Protein AF-A0A5K0WZD1-F1 (afdb_monomer)

Solvent-accessible surface area (backbone atoms only — not comparable to full-atom values): 6343 Å² total; per-residue (Å²): 120,68,67,63,56,53,50,52,54,52,53,52,52,52,54,51,50,53,53,51,44,55,53,39,52,54,49,32,72,76,39,74,85,41,61,68,53,52,51,55,40,52,54,51,44,58,76,75,46,56,71,69,62,42,50,58,52,49,50,56,50,41,71,78,44,45,61,40,67,65,61,51,50,54,52,55,53,56,54,63,69,40,66,94,74,59,43,74,71,57,52,53,50,52,52,55,50,48,53,49,38,33,51,56,43,52,57,51,62,78,73,109

Structure (mmCIF, N/CA/C/O backbone):
data_AF-A0A5K0WZD1-F1
#
_entry.id   AF-A0A5K0WZD1-F1
#
loop_
_atom_site.group_PDB
_atom_site.id
_atom_site.type_symbol
_atom_site.label_atom_id
_atom_site.label_alt_id
_atom_site.label_comp_id
_atom_site.label_asym_id
_atom_site.label_entity_id
_atom_site.label_seq_id
_atom_site.pdbx_PDB_ins_code
_atom_site.Cartn_x
_atom_site.Cartn_y
_atom_site.Cartn_z
_atom_site.occupancy
_atom_site.B_iso_or_equiv
_atom_site.auth_seq_id
_atom_site.auth_comp_id
_atom_site.auth_asym_id
_atom_site.auth_atom_id
_atom_site.pdbx_PDB_model_num
ATOM 1 N N . ASP A 1 1 ? -24.521 14.401 30.492 1.00 59.44 1 ASP A N 1
ATOM 2 C CA . ASP A 1 1 ? -24.260 13.161 29.724 1.00 59.44 1 ASP A CA 1
ATOM 3 C C . ASP A 1 1 ? -23.987 13.265 28.214 1.00 59.44 1 ASP A C 1
ATOM 5 O O . ASP A 1 1 ? -24.103 12.271 27.507 1.00 59.44 1 ASP A O 1
ATOM 9 N N . LYS A 1 2 ? -23.490 14.388 27.666 1.00 62.31 2 LYS A N 1
ATOM 10 C CA . LYS A 1 2 ? -23.066 14.433 26.242 1.00 62.31 2 LYS A CA 1
ATOM 11 C C . LYS A 1 2 ? -21.723 13.733 25.967 1.00 62.31 2 LYS A C 1
ATOM 13 O O . LYS A 1 2 ? -21.554 13.117 24.920 1.00 62.31 2 LYS A O 1
ATOM 18 N N . ILE A 1 3 ? -20.784 13.805 26.912 1.00 62.94 3 ILE A N 1
ATOM 19 C CA . ILE A 1 3 ? -19.412 13.293 26.752 1.00 62.94 3 ILE A CA 1
ATOM 20 C C . ILE A 1 3 ? -19.392 11.754 26.703 1.00 62.94 3 ILE A C 1
ATOM 22 O O . ILE A 1 3 ? -18.748 11.183 25.825 1.00 62.94 3 ILE A O 1
ATOM 26 N N . ALA A 1 4 ? -20.167 11.085 27.563 1.00 61.03 4 ALA A N 1
ATOM 27 C CA . ALA A 1 4 ? -20.284 9.624 27.582 1.00 61.03 4 ALA A CA 1
ATOM 28 C C . ALA A 1 4 ? -20.862 9.056 26.267 1.00 61.03 4 ALA A C 1
ATOM 30 O O . ALA A 1 4 ? -20.348 8.074 25.730 1.00 61.03 4 ALA A O 1
ATOM 31 N N . ASN A 1 5 ? -21.868 9.719 25.684 1.00 63.31 5 ASN A N 1
ATOM 32 C CA . ASN A 1 5 ? -22.474 9.289 24.418 1.00 63.31 5 ASN A CA 1
ATOM 33 C C . ASN A 1 5 ? -21.513 9.446 23.214 1.00 63.31 5 ASN A C 1
ATOM 35 O O . ASN A 1 5 ? -21.424 8.578 22.340 1.00 63.31 5 ASN A O 1
ATOM 39 N N . MET A 1 6 ? -20.714 10.521 23.189 1.00 62.38 6 MET A N 1
ATOM 40 C CA . MET A 1 6 ? -19.671 10.717 22.170 1.00 62.38 6 MET A CA 1
ATOM 41 C C . MET A 1 6 ? -18.538 9.686 22.287 1.00 62.38 6 MET A C 1
ATOM 43 O O . MET A 1 6 ? -18.037 9.210 21.266 1.00 62.38 6 MET A O 1
ATOM 47 N N . GLN A 1 7 ? -18.157 9.299 23.509 1.00 63.12 7 GLN A N 1
ATOM 48 C CA . GLN A 1 7 ? -17.150 8.258 23.736 1.00 63.12 7 GLN A CA 1
ATOM 49 C C . GLN A 1 7 ? -17.636 6.864 23.312 1.00 63.12 7 GLN A C 1
ATOM 51 O O . GLN A 1 7 ? -16.883 6.150 22.647 1.00 63.12 7 GLN A O 1
ATOM 56 N N . SER A 1 8 ? -18.903 6.520 23.580 1.00 70.31 8 SER A N 1
ATOM 57 C CA . SER A 1 8 ? -19.541 5.288 23.081 1.00 70.31 8 SER A CA 1
ATOM 58 C C . SER A 1 8 ? -19.515 5.210 21.546 1.00 70.31 8 SER A C 1
ATOM 60 O O . SER A 1 8 ? -19.082 4.216 20.958 1.00 70.31 8 SER A O 1
ATOM 62 N N . THR A 1 9 ? -19.849 6.318 20.877 1.00 77.94 9 THR A N 1
ATOM 63 C CA . THR A 1 9 ? -19.848 6.397 19.406 1.00 77.94 9 THR A CA 1
ATOM 64 C C . THR A 1 9 ? -18.435 6.274 18.822 1.00 77.94 9 THR A C 1
ATOM 66 O O . THR A 1 9 ? -18.233 5.638 17.787 1.00 77.94 9 THR A O 1
ATOM 69 N N . LYS A 1 10 ? -17.430 6.859 19.487 1.00 79.81 10 LYS A N 1
ATOM 70 C CA . LYS A 1 10 ? -16.023 6.753 19.079 1.00 79.81 10 LYS A CA 1
ATOM 71 C C . LYS A 1 10 ? -15.507 5.317 19.209 1.00 79.81 10 LYS A C 1
ATOM 73 O O . LYS A 1 10 ? -14.872 4.826 18.278 1.00 79.81 10 LYS A O 1
ATOM 78 N N . GLY A 1 11 ? -15.819 4.637 20.314 1.00 83.75 11 GLY A N 1
ATOM 79 C CA . GLY A 1 11 ? -15.465 3.230 20.521 1.00 83.75 11 GLY A CA 1
ATOM 80 C C . GLY A 1 11 ? -16.081 2.312 19.463 1.00 83.75 11 GLY A C 1
ATOM 81 O O . GLY A 1 11 ? -15.375 1.503 18.863 1.00 83.75 11 GLY A O 1
ATOM 82 N N . ALA A 1 12 ? -17.365 2.507 19.149 1.00 88.94 12 ALA A N 1
ATOM 83 C CA . ALA A 1 12 ? -18.051 1.754 18.100 1.00 88.94 12 ALA A CA 1
ATOM 84 C C . ALA A 1 12 ? -17.413 1.952 16.712 1.00 88.94 12 ALA A C 1
ATOM 86 O O . ALA A 1 12 ? -17.246 0.990 15.963 1.00 88.94 12 ALA A O 1
ATOM 87 N N . ARG A 1 13 ? -16.997 3.183 16.373 1.00 89.56 13 ARG A N 1
ATOM 88 C CA . ARG A 1 13 ? -16.302 3.471 15.104 1.00 89.56 13 ARG A CA 1
ATOM 89 C C . ARG A 1 13 ? -14.948 2.771 15.003 1.00 89.56 13 ARG A C 1
ATOM 91 O O . ARG A 1 13 ? -14.635 2.241 13.942 1.00 89.56 13 ARG A O 1
ATOM 98 N N . ILE A 1 14 ? -14.172 2.745 16.088 1.00 90.88 14 ILE A N 1
ATOM 99 C CA . ILE A 1 14 ? -12.880 2.041 16.129 1.00 90.88 14 ILE A CA 1
ATOM 100 C C . ILE A 1 14 ? -13.099 0.538 15.920 1.00 90.88 14 ILE A C 1
ATOM 102 O O . ILE A 1 14 ? -12.475 -0.054 15.047 1.00 90.88 14 ILE A O 1
ATOM 106 N N . GLN A 1 15 ? -14.050 -0.069 16.636 1.00 94.12 15 GLN A N 1
ATOM 107 C CA . GLN A 1 15 ? -14.365 -1.493 16.465 1.00 94.12 15 GLN A CA 1
ATOM 108 C C . GLN A 1 15 ? -14.850 -1.825 15.047 1.00 94.12 15 GLN A C 1
ATOM 110 O O . GLN A 1 15 ? -14.482 -2.860 14.491 1.00 94.12 15 GLN A O 1
ATOM 115 N N . ALA A 1 16 ? -15.665 -0.954 14.446 1.00 95.56 16 ALA A N 1
ATOM 116 C CA . ALA A 1 16 ? -16.114 -1.121 13.068 1.00 95.56 16 ALA A CA 1
ATOM 117 C C . ALA A 1 16 ? -14.945 -1.054 12.072 1.00 95.56 16 ALA A C 1
ATOM 119 O O . ALA A 1 16 ? -14.911 -1.838 11.122 1.00 95.56 16 ALA A O 1
ATOM 120 N N . LEU A 1 17 ? -13.974 -0.162 12.301 1.00 96.19 17 LEU A N 1
ATOM 121 C CA . LEU A 1 17 ? -12.769 -0.068 11.480 1.00 96.19 17 LEU A CA 1
ATOM 122 C C . LEU A 1 17 ? -11.911 -1.335 11.587 1.00 96.19 17 LEU A C 1
ATOM 124 O O . LEU A 1 17 ? -11.524 -1.872 10.552 1.00 96.19 17 LEU A O 1
ATOM 128 N N . GLU A 1 18 ? -11.684 -1.862 12.793 1.00 97.19 18 GLU A N 1
ATOM 129 C CA . GLU A 1 18 ? -10.920 -3.108 12.974 1.00 97.19 18 GLU A CA 1
ATOM 130 C C . GLU A 1 18 ? -11.595 -4.300 12.287 1.00 97.19 18 GLU A C 1
ATOM 132 O O . GLU A 1 18 ? -10.947 -5.063 11.571 1.00 97.19 18 GLU A O 1
ATOM 137 N N . LYS A 1 19 ? -12.923 -4.433 12.422 1.00 98.06 19 LYS A N 1
ATOM 138 C CA . LYS A 1 19 ? -13.672 -5.481 11.711 1.00 98.06 19 LYS A CA 1
ATOM 139 C C . LYS A 1 19 ? -13.560 -5.328 10.195 1.00 98.06 19 LYS A C 1
ATOM 141 O O . LYS A 1 19 ? -13.351 -6.320 9.502 1.00 98.06 19 LYS A O 1
ATOM 146 N N . LYS A 1 20 ? -13.663 -4.099 9.676 1.00 98.00 20 LYS A N 1
ATOM 147 C CA . LYS A 1 20 ? -13.481 -3.816 8.245 1.00 98.00 20 LYS A CA 1
ATOM 148 C C . LYS A 1 20 ? -12.088 -4.233 7.770 1.00 98.00 20 LYS A C 1
ATOM 150 O O . LYS A 1 20 ? -11.984 -4.857 6.719 1.00 98.00 20 LYS A O 1
ATOM 155 N N . ILE A 1 21 ? -11.043 -3.905 8.531 1.00 98.31 21 ILE A N 1
ATOM 156 C CA . ILE A 1 21 ? -9.665 -4.290 8.207 1.00 98.31 21 ILE A CA 1
ATOM 157 C C . ILE A 1 21 ? -9.532 -5.813 8.185 1.00 98.31 21 ILE A C 1
ATOM 159 O O . ILE A 1 21 ? -9.067 -6.342 7.186 1.00 98.31 21 ILE A O 1
ATOM 163 N N . SER A 1 22 ? -10.021 -6.520 9.206 1.00 98.38 22 SER A N 1
ATOM 164 C CA . SER A 1 22 ? -9.941 -7.987 9.265 1.00 98.38 22 SER A CA 1
ATOM 165 C C . SER A 1 22 ? -10.637 -8.671 8.077 1.00 98.38 22 SER A C 1
ATOM 167 O O . SER A 1 22 ? -10.100 -9.615 7.494 1.00 98.38 22 SER A O 1
ATOM 169 N N . ILE A 1 23 ? -11.802 -8.163 7.659 1.00 98.62 23 ILE A N 1
ATOM 170 C CA . ILE A 1 23 ? -12.512 -8.664 6.472 1.00 98.62 23 ILE A CA 1
ATOM 171 C C . ILE A 1 23 ? -11.687 -8.419 5.201 1.00 98.62 23 ILE A C 1
ATOM 173 O O . ILE A 1 23 ? -11.546 -9.325 4.380 1.00 98.62 23 ILE A O 1
ATOM 177 N N . LEU A 1 24 ? -11.128 -7.216 5.041 1.00 98.44 24 LEU A N 1
ATOM 178 C CA . LEU A 1 24 ? -10.299 -6.870 3.884 1.00 98.44 24 LEU A CA 1
ATOM 179 C C . LEU A 1 24 ? -8.998 -7.682 3.848 1.00 98.44 24 LEU A C 1
ATOM 181 O O . LEU A 1 24 ? -8.632 -8.171 2.787 1.00 98.44 24 LEU A O 1
ATOM 185 N N . GLU A 1 25 ? -8.334 -7.895 4.984 1.00 98.19 25 GLU A N 1
ATOM 186 C CA . GLU A 1 25 ? -7.156 -8.765 5.093 1.00 98.19 25 GLU A CA 1
ATOM 187 C C . GLU A 1 25 ? -7.489 -10.189 4.651 1.00 98.19 25 GLU A C 1
ATOM 189 O O . GLU A 1 25 ? -6.766 -10.778 3.845 1.00 98.19 25 GLU A O 1
ATOM 194 N N . LYS A 1 26 ? -8.618 -10.735 5.122 1.00 98.62 26 LYS A N 1
ATOM 195 C CA . LYS A 1 26 ? -9.034 -12.080 4.729 1.00 98.62 26 LYS A CA 1
ATOM 196 C C . LYS A 1 26 ? -9.349 -12.163 3.239 1.00 98.62 26 LYS A C 1
ATOM 198 O O . LYS A 1 26 ? -8.969 -13.130 2.583 1.00 98.62 26 LYS A O 1
ATOM 203 N N . ALA A 1 27 ? -10.029 -11.160 2.699 1.00 98.38 27 ALA A N 1
ATOM 204 C CA . ALA A 1 27 ? -10.377 -11.129 1.290 1.00 98.38 27 ALA A CA 1
ATOM 205 C C . ALA A 1 27 ? -9.141 -10.931 0.388 1.00 98.38 27 ALA A C 1
ATOM 207 O O . ALA A 1 27 ? -9.091 -11.540 -0.678 1.00 98.38 27 ALA A O 1
ATOM 208 N N . ALA A 1 28 ? -8.126 -10.183 0.842 1.00 97.62 28 ALA A N 1
ATOM 209 C CA . ALA A 1 28 ? -6.832 -10.030 0.166 1.00 97.62 28 ALA A CA 1
ATOM 210 C C . ALA A 1 28 ? -6.032 -11.326 0.190 1.00 97.62 28 ALA A C 1
ATOM 212 O O . ALA A 1 28 ? -5.456 -11.710 -0.817 1.00 97.62 28 ALA A O 1
ATOM 213 N N . GLN A 1 29 ? -6.055 -12.047 1.313 1.00 97.12 29 GLN A N 1
ATOM 214 C CA . GLN A 1 29 ? -5.433 -13.365 1.402 1.00 97.12 29 GLN A CA 1
ATOM 215 C C . GLN A 1 29 ? -6.036 -14.351 0.389 1.00 97.12 29 GLN A C 1
ATOM 217 O O . GLN A 1 29 ? -5.316 -15.173 -0.169 1.00 97.12 29 GLN A O 1
ATOM 222 N N . LEU A 1 30 ? -7.352 -14.287 0.170 1.00 98.06 30 LEU A N 1
ATOM 223 C CA . LEU A 1 30 ? -8.052 -15.147 -0.789 1.00 98.06 30 LEU A CA 1
ATOM 224 C C . LEU A 1 30 ? -7.906 -14.672 -2.244 1.00 98.06 30 LEU A C 1
ATOM 226 O O . LEU A 1 30 ? -8.041 -15.483 -3.153 1.00 98.06 30 LEU A O 1
ATOM 230 N N . ASN A 1 31 ? -7.652 -13.380 -2.465 1.00 97.31 31 ASN A N 1
ATOM 231 C CA . ASN A 1 31 ? -7.585 -12.756 -3.788 1.00 97.31 31 ASN A CA 1
ATOM 232 C C . ASN A 1 31 ? -6.371 -11.811 -3.866 1.00 97.31 31 ASN A C 1
ATOM 234 O O . ASN A 1 31 ? -6.559 -10.592 -3.943 1.00 97.31 31 ASN A O 1
ATOM 238 N N . PRO A 1 32 ? -5.137 -12.345 -3.817 1.00 95.94 32 PRO A N 1
ATOM 239 C CA . PRO A 1 32 ? -3.932 -11.528 -3.665 1.00 95.94 32 PRO A CA 1
ATOM 240 C C . PRO A 1 32 ? -3.718 -10.560 -4.831 1.00 95.94 32 PRO A C 1
ATOM 242 O O . PRO A 1 32 ? -3.261 -9.449 -4.614 1.00 95.94 32 PRO A O 1
ATOM 245 N N . ASP A 1 33 ? -4.129 -10.922 -6.047 1.00 95.94 33 ASP A N 1
ATOM 246 C CA . ASP A 1 33 ? -3.930 -10.092 -7.243 1.00 95.94 33 ASP A CA 1
ATOM 247 C C . ASP A 1 33 ? -5.033 -9.043 -7.470 1.00 95.94 33 ASP A C 1
ATOM 249 O O . ASP A 1 33 ? -4.987 -8.279 -8.437 1.00 95.94 33 ASP A O 1
ATOM 253 N N . ASN A 1 34 ? -6.048 -8.976 -6.599 1.00 97.62 34 ASN A N 1
ATOM 254 C CA . ASN A 1 34 ? -7.126 -8.002 -6.740 1.00 97.62 34 ASN A CA 1
ATOM 255 C C . ASN A 1 34 ? -6.680 -6.618 -6.241 1.00 97.62 34 ASN A C 1
ATOM 257 O O . ASN A 1 34 ? -6.812 -6.280 -5.062 1.00 97.62 34 ASN A O 1
ATOM 261 N N . GLU A 1 35 ? -6.196 -5.793 -7.170 1.00 97.06 35 GLU A N 1
ATOM 262 C CA . GLU A 1 35 ? -5.687 -4.451 -6.877 1.00 97.06 35 GLU A CA 1
ATOM 263 C C . GLU A 1 35 ? -6.698 -3.556 -6.148 1.00 97.06 35 GLU A C 1
ATOM 265 O O . GLU A 1 35 ? -6.313 -2.824 -5.242 1.00 97.06 35 GLU A O 1
ATOM 270 N N . GLU A 1 36 ? -7.988 -3.602 -6.500 1.00 97.75 36 GLU A N 1
ATOM 271 C CA . GLU A 1 36 ? -9.007 -2.780 -5.826 1.00 97.75 36 GLU A CA 1
ATOM 272 C C . GLU A 1 36 ? -9.111 -3.130 -4.348 1.00 97.75 36 GLU A C 1
ATOM 274 O O . GLU A 1 36 ? -9.178 -2.257 -3.481 1.00 97.75 36 GLU A O 1
ATOM 279 N N . LEU A 1 37 ? -9.079 -4.424 -4.047 1.00 98.19 37 LEU A N 1
ATOM 280 C CA . LEU A 1 37 ? -9.174 -4.903 -2.684 1.00 98.19 37 LEU A CA 1
ATOM 281 C C . LEU A 1 37 ? -7.952 -4.490 -1.859 1.00 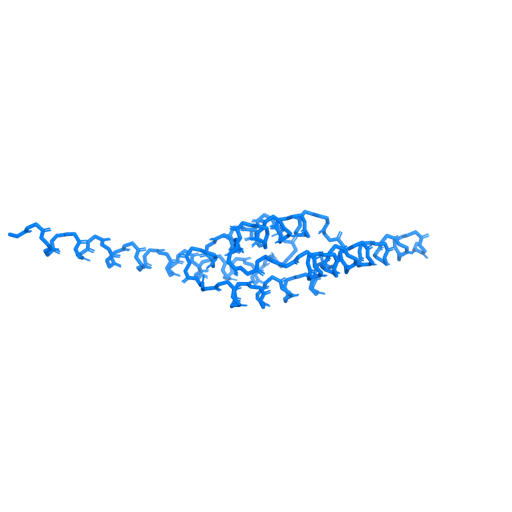98.19 37 LEU A C 1
ATOM 283 O O . LEU A 1 37 ? -8.106 -3.994 -0.739 1.00 98.19 37 LEU A O 1
ATOM 287 N N . LEU A 1 38 ? -6.756 -4.607 -2.440 1.00 98.31 38 LEU A N 1
ATOM 288 C CA . LEU A 1 38 ? -5.520 -4.110 -1.837 1.00 98.31 38 LEU A CA 1
ATOM 289 C C . LEU A 1 38 ? -5.591 -2.598 -1.576 1.00 98.31 38 LEU A C 1
ATOM 291 O O . LEU A 1 38 ? -5.225 -2.142 -0.494 1.00 98.31 38 LEU A O 1
ATOM 295 N N . LEU A 1 39 ? -6.129 -1.812 -2.512 1.00 98.25 39 LEU A N 1
ATOM 296 C CA . LEU A 1 39 ? -6.308 -0.369 -2.333 1.00 98.25 39 LEU A CA 1
ATOM 297 C C . LEU A 1 39 ? -7.294 -0.035 -1.209 1.00 98.25 39 LEU A C 1
ATOM 299 O O . LEU A 1 39 ? -7.032 0.865 -0.405 1.00 98.25 39 LEU A O 1
ATOM 303 N N . TYR A 1 40 ? -8.418 -0.748 -1.114 1.00 98.12 40 TYR A N 1
ATOM 304 C CA . TYR A 1 40 ? -9.357 -0.572 -0.005 1.00 98.12 40 TYR A CA 1
ATOM 305 C C . TYR A 1 40 ? -8.722 -0.916 1.342 1.00 98.12 40 TYR A C 1
ATOM 307 O O . TYR A 1 40 ? -8.952 -0.199 2.321 1.00 98.12 40 TYR A O 1
ATOM 315 N N . LEU A 1 41 ? -7.904 -1.969 1.385 1.00 98.25 41 LEU A N 1
ATOM 316 C CA . LEU A 1 41 ? -7.151 -2.353 2.572 1.00 98.25 41 LEU A CA 1
ATOM 317 C C . LEU A 1 41 ? -6.144 -1.264 2.968 1.00 98.25 41 LEU A C 1
ATOM 319 O O . LEU A 1 41 ? -6.136 -0.839 4.122 1.00 98.25 41 LEU A O 1
ATOM 323 N N . MET A 1 42 ? -5.379 -0.722 2.017 1.00 97.88 42 MET A N 1
ATOM 324 C CA . MET A 1 42 ? -4.420 0.356 2.288 1.00 97.88 42 MET A CA 1
ATOM 325 C C . MET A 1 42 ? -5.084 1.646 2.767 1.00 97.88 42 MET A C 1
ATOM 327 O O . MET A 1 42 ? -4.576 2.291 3.682 1.00 97.88 42 MET A O 1
ATOM 331 N N . LYS A 1 43 ? -6.260 1.998 2.236 1.00 95.81 43 LYS A N 1
ATOM 332 C CA . LYS A 1 43 ? -7.056 3.131 2.741 1.00 95.81 43 LYS A CA 1
ATOM 333 C C . LYS A 1 43 ? -7.552 2.897 4.170 1.00 95.81 43 LYS A C 1
ATOM 335 O O . LYS A 1 43 ? -7.558 3.822 4.983 1.00 95.81 43 LYS A O 1
ATOM 340 N N . ALA A 1 44 ? -7.969 1.669 4.486 1.00 97.00 44 ALA A N 1
ATOM 341 C CA . ALA A 1 44 ? -8.392 1.309 5.836 1.00 97.00 44 ALA A CA 1
ATOM 342 C C . ALA A 1 44 ? -7.216 1.371 6.823 1.00 97.00 44 ALA A C 1
ATOM 344 O O . ALA A 1 44 ? -7.359 1.978 7.884 1.00 97.00 44 ALA A O 1
ATOM 345 N N . TYR A 1 45 ? -6.041 0.855 6.443 1.00 96.94 45 TYR A N 1
ATOM 346 C CA . TYR A 1 45 ? -4.819 1.023 7.226 1.00 96.94 45 TYR A CA 1
ATOM 347 C C . TYR A 1 45 ? -4.435 2.488 7.384 1.00 96.94 45 TYR A C 1
ATOM 349 O O . TYR A 1 45 ? -4.164 2.894 8.500 1.00 96.94 45 TYR A O 1
ATOM 357 N N . GLY A 1 46 ? -4.493 3.316 6.339 1.00 93.81 46 GLY A N 1
ATOM 358 C CA . GLY A 1 46 ? -4.167 4.743 6.456 1.00 93.81 46 GLY A CA 1
ATOM 359 C C . GLY A 1 46 ? -5.110 5.532 7.371 1.00 93.81 46 GLY A C 1
ATOM 360 O O . GLY A 1 46 ? -4.747 6.593 7.863 1.00 93.81 46 GLY A O 1
ATOM 361 N N . SER A 1 47 ? -6.306 5.002 7.644 1.00 92.56 47 SER A N 1
ATOM 362 C CA . SER A 1 47 ? -7.239 5.585 8.617 1.00 92.56 47 SER A CA 1
ATOM 363 C C . SER A 1 47 ? -6.937 5.180 10.069 1.00 92.56 47 SER A C 1
ATOM 365 O O . SER A 1 47 ? -7.479 5.793 10.988 1.00 92.56 47 SER A O 1
ATOM 367 N N . ARG A 1 48 ? -6.122 4.136 10.282 1.00 92.44 48 ARG A N 1
ATOM 368 C CA . ARG A 1 48 ? -5.786 3.559 11.598 1.00 92.44 48 ARG A CA 1
ATOM 369 C C . ARG A 1 48 ? -4.321 3.787 11.985 1.00 92.44 48 ARG A C 1
ATOM 371 O O . ARG A 1 48 ? -4.030 4.132 13.125 1.00 92.44 48 ARG A O 1
ATOM 378 N N . ASP A 1 49 ? -3.418 3.543 11.045 1.00 91.50 49 ASP A N 1
ATOM 379 C CA . ASP A 1 49 ? -1.974 3.454 11.227 1.00 91.50 49 ASP A CA 1
ATOM 380 C C . ASP A 1 49 ? -1.298 4.813 10.998 1.00 91.50 49 ASP A C 1
ATOM 382 O O . ASP A 1 49 ? -1.735 5.625 10.185 1.00 91.50 49 ASP A O 1
ATOM 386 N N . GLY A 1 50 ? -0.179 5.044 11.689 1.00 88.00 50 GLY A N 1
ATOM 387 C CA . GLY A 1 50 ? 0.698 6.180 11.401 1.00 88.00 50 GLY A CA 1
ATOM 388 C C . GLY A 1 50 ? 1.506 5.979 10.112 1.00 88.00 50 GLY A C 1
ATOM 389 O O . GLY A 1 50 ? 1.744 4.847 9.686 1.00 88.00 50 GLY A O 1
ATOM 390 N N . GLY A 1 51 ? 2.003 7.076 9.528 1.00 88.19 51 GLY A N 1
ATOM 391 C CA . GLY A 1 51 ? 2.637 7.075 8.203 1.00 88.19 51 GLY A CA 1
ATOM 392 C C . GLY A 1 51 ? 3.771 6.063 7.994 1.00 88.19 51 GLY A C 1
ATOM 393 O O . GLY A 1 51 ? 3.828 5.433 6.946 1.00 88.19 51 GLY A O 1
ATOM 394 N N . SER A 1 52 ? 4.637 5.813 8.987 1.00 88.94 52 SER A N 1
ATOM 395 C CA . SER A 1 52 ? 5.725 4.823 8.845 1.00 88.94 52 SER A CA 1
ATOM 396 C C . SER A 1 52 ? 5.204 3.398 8.700 1.00 88.94 52 SER A C 1
ATOM 398 O O . SER A 1 52 ? 5.641 2.677 7.812 1.00 88.94 52 SER A O 1
ATOM 400 N N . VAL A 1 53 ? 4.231 3.015 9.529 1.00 93.69 53 VAL A N 1
ATOM 401 C CA . VAL A 1 53 ? 3.612 1.684 9.469 1.00 93.69 53 VAL A CA 1
ATOM 402 C C . VAL A 1 53 ? 2.869 1.513 8.144 1.00 93.69 53 VAL A C 1
ATOM 404 O O . VAL A 1 53 ? 2.926 0.451 7.526 1.00 93.69 53 VAL A O 1
ATOM 407 N N . LEU A 1 54 ? 2.203 2.570 7.670 1.00 94.00 54 LEU A N 1
ATOM 408 C CA . LEU A 1 54 ? 1.525 2.553 6.378 1.00 94.00 54 LEU A CA 1
ATOM 409 C C . LEU A 1 54 ? 2.510 2.370 5.211 1.00 94.00 54 LEU A C 1
ATOM 411 O O . LEU A 1 54 ? 2.220 1.600 4.295 1.00 94.00 54 LEU A O 1
ATOM 415 N N . VAL A 1 55 ? 3.669 3.035 5.247 1.00 92.69 55 VAL A N 1
ATOM 416 C CA . VAL A 1 55 ? 4.723 2.891 4.227 1.00 92.69 55 VAL A CA 1
ATOM 417 C C . VAL A 1 55 ? 5.259 1.460 4.185 1.00 92.69 55 VAL A C 1
ATOM 419 O O . VAL A 1 55 ? 5.294 0.872 3.109 1.00 92.69 55 VAL A O 1
ATOM 422 N N . GLU A 1 56 ? 5.576 0.852 5.330 1.00 94.62 56 GLU A N 1
ATOM 423 C CA . GLU A 1 56 ? 6.051 -0.543 5.378 1.00 94.62 56 GLU A CA 1
ATOM 424 C C . GLU A 1 56 ? 5.033 -1.528 4.775 1.00 94.62 56 GLU A C 1
ATOM 426 O O . GLU A 1 56 ? 5.391 -2.509 4.116 1.00 94.62 56 GLU A O 1
ATOM 431 N N . ARG A 1 57 ? 3.735 -1.277 4.981 1.00 96.50 57 ARG A N 1
ATOM 432 C CA . ARG A 1 57 ? 2.660 -2.079 4.381 1.00 96.50 57 ARG A CA 1
ATOM 433 C C . ARG A 1 57 ? 2.578 -1.882 2.866 1.00 96.50 57 ARG A C 1
ATOM 435 O O . ARG A 1 57 ? 2.439 -2.869 2.144 1.00 96.50 57 ARG A O 1
ATOM 442 N N . TRP A 1 58 ? 2.708 -0.642 2.387 1.00 96.81 58 TRP A N 1
ATOM 443 C CA . TRP A 1 58 ? 2.785 -0.348 0.952 1.00 96.81 58 TRP A CA 1
ATOM 444 C C . TRP A 1 58 ? 3.966 -1.056 0.295 1.00 96.81 58 TRP A C 1
ATOM 446 O O . TRP A 1 58 ? 3.788 -1.693 -0.739 1.00 96.81 58 TRP A O 1
ATOM 456 N N . GLU A 1 59 ? 5.148 -1.004 0.907 1.00 95.44 59 GLU A N 1
ATOM 457 C CA . GLU A 1 59 ? 6.350 -1.655 0.384 1.00 95.44 59 GLU A CA 1
ATOM 458 C C . GLU A 1 59 ? 6.158 -3.167 0.229 1.00 95.44 59 GLU A C 1
ATOM 460 O O . GLU A 1 59 ? 6.516 -3.724 -0.809 1.00 95.44 59 GLU A O 1
ATOM 465 N N . LYS A 1 60 ? 5.526 -3.836 1.204 1.00 96.44 60 LYS A N 1
ATOM 466 C CA . LYS A 1 60 ? 5.208 -5.274 1.108 1.00 96.44 60 LYS A CA 1
ATOM 467 C C . LYS A 1 60 ? 4.294 -5.596 -0.072 1.00 96.44 60 LYS A C 1
ATOM 469 O O . LYS A 1 60 ? 4.556 -6.560 -0.788 1.00 96.44 60 LYS A O 1
ATOM 474 N N . ILE A 1 61 ? 3.248 -4.797 -0.288 1.00 96.62 61 ILE A N 1
ATOM 475 C CA . ILE A 1 61 ? 2.331 -4.976 -1.423 1.00 96.62 61 ILE A CA 1
ATOM 476 C C . ILE A 1 61 ? 3.062 -4.720 -2.746 1.00 96.62 61 ILE A C 1
ATOM 478 O O . ILE A 1 61 ? 2.964 -5.518 -3.672 1.00 96.62 61 ILE A O 1
ATOM 482 N N . LEU A 1 62 ? 3.851 -3.651 -2.841 1.00 96.81 62 LEU A N 1
ATOM 483 C CA . LEU A 1 62 ? 4.576 -3.308 -4.068 1.00 96.81 62 LEU A CA 1
ATOM 484 C C . LEU A 1 62 ? 5.686 -4.311 -4.404 1.00 96.81 62 LEU A C 1
ATOM 486 O O . LEU A 1 62 ? 5.978 -4.517 -5.579 1.00 96.81 62 LEU A O 1
ATOM 490 N N . MET A 1 63 ? 6.276 -4.972 -3.404 1.00 95.00 63 MET A N 1
ATOM 491 C CA . MET A 1 63 ? 7.191 -6.095 -3.631 1.00 95.00 63 MET A CA 1
ATOM 492 C C . MET A 1 63 ? 6.493 -7.294 -4.286 1.00 95.00 63 MET A C 1
ATOM 494 O O . MET A 1 63 ? 7.110 -7.971 -5.105 1.00 95.00 63 MET A O 1
ATOM 498 N N . GLN A 1 64 ? 5.225 -7.547 -3.951 1.00 95.31 64 GLN A N 1
ATOM 499 C CA . GLN A 1 64 ? 4.428 -8.634 -4.537 1.00 95.31 64 GLN A CA 1
ATOM 500 C C . GLN A 1 64 ? 3.838 -8.250 -5.900 1.00 95.31 64 GLN A C 1
ATOM 502 O O . GLN A 1 64 ? 3.746 -9.091 -6.790 1.00 95.31 64 GLN A O 1
ATOM 507 N N . HIS A 1 65 ? 3.529 -6.967 -6.101 1.00 95.88 65 HIS A N 1
ATOM 508 C CA . HIS A 1 65 ? 2.911 -6.445 -7.323 1.00 95.88 65 HIS A CA 1
ATOM 509 C C . HIS A 1 65 ? 3.760 -5.338 -7.982 1.00 95.88 65 HIS A C 1
ATOM 511 O O . HIS A 1 65 ? 3.264 -4.232 -8.225 1.00 95.88 65 HIS A O 1
ATOM 517 N N . PRO A 1 66 ? 5.039 -5.600 -8.323 1.00 94.75 66 PRO A N 1
ATOM 518 C CA . PRO A 1 66 ? 5.965 -4.562 -8.786 1.00 94.75 66 PRO A CA 1
ATOM 519 C C . PRO A 1 66 ? 5.567 -3.944 -10.132 1.00 94.75 66 PRO A C 1
ATOM 521 O O . PRO A 1 66 ? 5.988 -2.827 -10.437 1.00 94.75 66 PRO A O 1
ATOM 524 N N . GLY A 1 67 ? 4.761 -4.655 -10.927 1.00 94.69 67 GLY A N 1
ATOM 525 C CA . 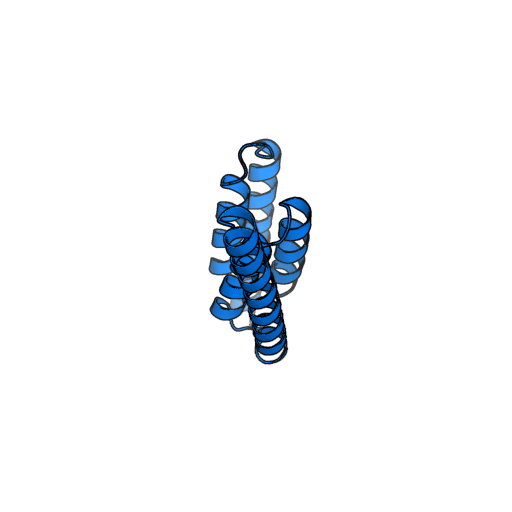GLY A 1 67 ? 4.251 -4.218 -12.228 1.00 94.69 67 GLY A CA 1
ATOM 526 C C . GLY A 1 67 ? 2.975 -3.374 -12.183 1.00 94.69 67 GLY A C 1
ATOM 527 O O . GLY A 1 67 ? 2.549 -2.883 -13.225 1.00 94.69 67 GLY A O 1
ATOM 528 N N . SER A 1 68 ? 2.350 -3.192 -11.016 1.00 96.44 68 SER A N 1
ATOM 529 C CA . SER A 1 68 ? 1.075 -2.478 -10.935 1.00 96.44 68 SER A CA 1
ATOM 530 C C . SER A 1 68 ? 1.271 -0.962 -10.923 1.00 96.44 68 SER A C 1
ATOM 532 O O . SER A 1 68 ? 1.539 -0.351 -9.886 1.00 96.44 68 SER A O 1
ATOM 534 N N . CYS A 1 69 ? 1.076 -0.317 -12.078 1.00 95.94 69 CYS A N 1
ATOM 535 C CA . CYS A 1 69 ? 1.073 1.148 -12.181 1.00 95.94 69 CYS A CA 1
ATOM 536 C C . CYS A 1 69 ? 0.064 1.795 -11.221 1.00 95.94 69 CYS A C 1
ATOM 538 O O . CYS A 1 69 ? 0.306 2.884 -10.697 1.00 95.94 69 CYS A O 1
ATOM 540 N N . LYS A 1 70 ? -1.069 1.126 -10.990 1.00 97.06 70 LYS A N 1
ATOM 541 C CA . LYS A 1 70 ? -2.148 1.620 -10.141 1.00 97.06 70 LYS A CA 1
ATOM 542 C C . LYS A 1 70 ? -1.735 1.666 -8.672 1.00 97.06 70 LYS A C 1
ATOM 544 O O . LYS A 1 70 ? -1.880 2.711 -8.042 1.00 97.06 70 LYS A O 1
ATOM 549 N N . LEU A 1 71 ? -1.166 0.576 -8.153 1.00 97.75 71 LEU A N 1
ATOM 550 C CA . LEU A 1 71 ? -0.679 0.5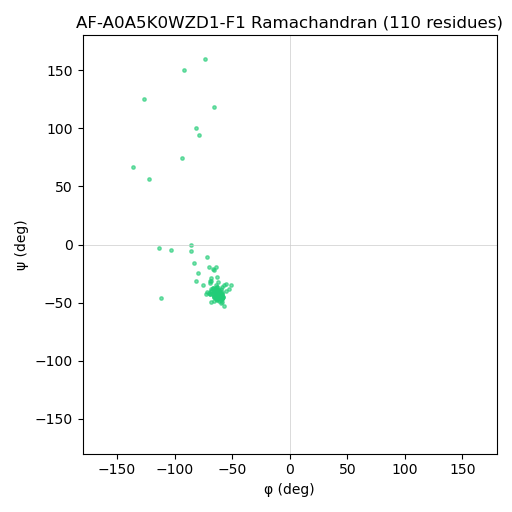19 -6.773 1.00 97.75 71 LEU A CA 1
ATOM 551 C C . LEU A 1 71 ? 0.463 1.519 -6.547 1.00 97.75 71 LEU A C 1
ATOM 553 O O . LEU A 1 71 ? 0.452 2.247 -5.555 1.00 97.75 71 LEU A O 1
ATOM 557 N N . TRP A 1 72 ? 1.399 1.631 -7.498 1.00 97.56 72 TRP A N 1
ATOM 558 C CA . TRP A 1 72 ? 2.470 2.631 -7.435 1.00 97.56 72 TRP A CA 1
ATOM 559 C C . TRP A 1 72 ? 1.935 4.063 -7.381 1.00 97.5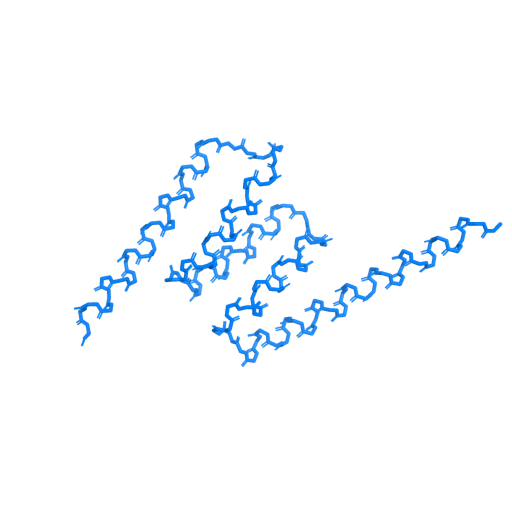6 72 TRP A C 1
ATOM 561 O O . TRP A 1 72 ? 2.406 4.863 -6.573 1.00 97.56 72 TRP A O 1
ATOM 571 N N . LYS A 1 73 ? 0.945 4.400 -8.215 1.00 96.31 73 LYS A N 1
ATOM 572 C CA . LYS A 1 73 ? 0.340 5.738 -8.234 1.00 96.31 73 LYS A CA 1
ATOM 573 C C . LYS A 1 73 ? -0.269 6.097 -6.878 1.00 96.31 73 LYS A C 1
ATOM 575 O O . LYS A 1 73 ? 0.027 7.165 -6.348 1.00 96.31 73 LYS A O 1
ATOM 580 N N . GLU A 1 74 ? -1.084 5.210 -6.315 1.00 97.00 74 GLU A N 1
ATOM 581 C CA . GLU A 1 74 ? -1.765 5.455 -5.038 1.00 97.00 74 GLU A CA 1
ATOM 582 C C . GLU A 1 74 ? -0.774 5.555 -3.868 1.00 97.00 74 GLU A C 1
ATOM 584 O O . GLU A 1 74 ? -0.913 6.444 -3.027 1.00 97.00 74 GLU A O 1
ATOM 589 N N . PHE A 1 75 ? 0.282 4.734 -3.852 1.00 95.38 75 PHE A N 1
ATOM 590 C CA . PHE A 1 75 ? 1.372 4.858 -2.880 1.00 95.38 75 PHE A CA 1
ATOM 591 C C . PHE A 1 75 ? 2.055 6.230 -2.943 1.00 95.38 75 PHE A C 1
ATOM 593 O O . PHE A 1 75 ? 2.200 6.908 -1.924 1.00 95.38 75 PHE A O 1
ATOM 600 N N . LEU A 1 76 ? 2.436 6.676 -4.143 1.00 93.94 76 LEU A N 1
ATOM 601 C CA . LEU A 1 76 ? 3.111 7.961 -4.333 1.00 93.94 76 LEU A CA 1
ATOM 602 C C . LEU A 1 76 ? 2.203 9.133 -3.925 1.00 93.94 76 LEU A C 1
ATOM 604 O O . LEU A 1 76 ? 2.676 10.067 -3.278 1.00 93.94 76 LEU A O 1
ATOM 608 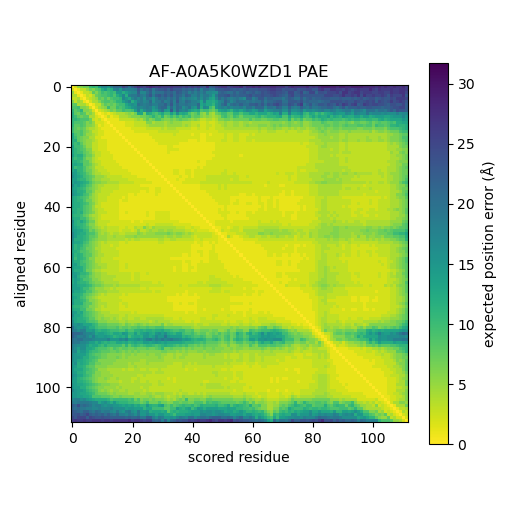N N . CYS A 1 77 ? 0.903 9.068 -4.235 1.00 92.31 77 CYS A N 1
ATOM 609 C CA . CYS A 1 77 ? -0.086 10.040 -3.759 1.00 92.31 77 CYS A CA 1
ATOM 610 C C . CYS A 1 77 ? -0.209 10.031 -2.226 1.00 92.31 77 CYS A C 1
ATOM 612 O O . CYS A 1 77 ? -0.231 11.097 -1.609 1.00 92.31 77 CYS A O 1
ATOM 614 N N . SER A 1 78 ? -0.225 8.847 -1.603 1.00 89.69 78 SER A N 1
ATOM 615 C CA . SER A 1 78 ? -0.260 8.707 -0.144 1.00 89.69 78 SER A CA 1
ATOM 616 C C . SER A 1 78 ? 0.943 9.393 0.507 1.00 89.69 78 SER A C 1
ATOM 618 O O . SER A 1 78 ? 0.771 10.169 1.445 1.00 89.69 78 SER A O 1
ATOM 620 N N . CYS A 1 79 ? 2.153 9.177 -0.012 1.00 87.50 79 CYS A N 1
ATOM 621 C CA . CYS A 1 79 ? 3.370 9.782 0.534 1.00 87.50 79 CYS A CA 1
ATOM 622 C C . CYS A 1 79 ? 3.446 11.301 0.331 1.00 87.50 79 CYS A C 1
ATOM 624 O O . CYS A 1 79 ? 3.998 11.999 1.177 1.00 87.50 79 CYS A O 1
ATOM 626 N N . GLN A 1 80 ? 2.873 11.832 -0.752 1.00 85.31 80 GLN A N 1
ATOM 627 C CA . GLN A 1 80 ? 2.790 13.282 -0.965 1.00 85.31 80 GLN A CA 1
ATOM 628 C C . GLN A 1 80 ? 1.836 13.972 0.013 1.00 85.31 80 GLN A C 1
ATOM 630 O O . GLN A 1 80 ? 2.055 15.128 0.367 1.00 85.31 80 GLN A O 1
ATOM 635 N N . SER A 1 81 ? 0.784 13.277 0.450 1.00 84.00 81 SER A N 1
ATOM 636 C CA . SER A 1 81 ? -0.221 13.855 1.347 1.00 84.00 81 SER A CA 1
ATOM 637 C C . SER A 1 81 ? 0.300 14.111 2.771 1.00 84.00 81 SER A C 1
ATOM 639 O O . SER A 1 81 ? -0.252 14.942 3.490 1.00 84.00 81 SER A O 1
ATOM 641 N N . GLU A 1 82 ? 1.404 13.468 3.171 1.00 79.31 82 GLU A N 1
ATOM 642 C CA . GLU A 1 82 ? 2.010 13.616 4.497 1.00 79.31 82 GLU A CA 1
ATOM 643 C C . GLU A 1 82 ? 3.110 14.698 4.498 1.00 79.31 82 GLU A C 1
ATOM 645 O O . GLU A 1 82 ? 4.312 14.424 4.548 1.00 79.31 82 GLU A O 1
ATOM 650 N N . PHE A 1 83 ? 2.682 15.965 4.450 1.00 70.31 83 PHE A N 1
ATOM 651 C CA . PHE A 1 83 ? 3.557 17.147 4.346 1.00 70.31 83 PHE A CA 1
ATOM 652 C C . PHE A 1 83 ? 4.691 17.200 5.383 1.00 70.31 83 PHE A C 1
ATOM 654 O O . PHE A 1 83 ? 5.791 17.646 5.069 1.00 70.31 83 PHE A O 1
ATOM 661 N N . SER A 1 84 ? 4.454 16.725 6.608 1.00 71.44 84 SER A N 1
ATOM 662 C CA . SER A 1 84 ? 5.445 16.728 7.696 1.00 71.44 84 SER A CA 1
ATOM 663 C C . SER A 1 84 ? 6.646 15.812 7.439 1.00 71.44 84 SER A C 1
ATOM 665 O O . SER A 1 84 ? 7.706 15.999 8.037 1.00 71.44 84 SER A O 1
ATOM 667 N N . ARG A 1 85 ? 6.498 14.824 6.550 1.00 68.25 85 ARG A N 1
ATOM 668 C CA . ARG A 1 85 ? 7.535 13.839 6.203 1.00 68.25 85 ARG A CA 1
ATOM 669 C C . ARG A 1 85 ? 8.021 13.987 4.766 1.00 68.25 85 ARG A C 1
ATOM 671 O O . ARG A 1 85 ? 8.950 13.289 4.358 1.00 68.25 85 ARG A O 1
ATOM 678 N N . PHE A 1 86 ? 7.424 14.904 4.010 1.00 77.62 86 PHE A N 1
ATOM 679 C CA . PHE A 1 86 ? 7.759 15.128 2.619 1.00 77.62 86 PHE A CA 1
ATOM 680 C C . PHE A 1 86 ? 9.187 15.667 2.481 1.00 77.62 86 PHE A C 1
ATOM 682 O O . PHE A 1 86 ? 9.526 16.755 2.946 1.00 77.62 86 PHE A O 1
ATOM 689 N N . LYS A 1 87 ? 10.037 14.902 1.794 1.00 85.12 87 LYS A N 1
ATOM 690 C CA . LYS A 1 87 ? 11.364 15.342 1.359 1.00 85.12 87 LYS A CA 1
ATOM 691 C C . LYS A 1 87 ? 11.488 15.097 -0.132 1.00 85.12 87 LYS A C 1
ATOM 693 O O . LYS A 1 87 ? 11.367 13.960 -0.584 1.00 85.12 87 LYS A O 1
ATOM 698 N N . THR A 1 88 ? 11.820 16.135 -0.894 1.00 86.06 88 THR A N 1
ATOM 699 C CA . THR A 1 88 ? 11.968 16.032 -2.354 1.00 86.06 88 THR A CA 1
ATOM 700 C C . THR A 1 88 ? 12.995 14.969 -2.757 1.00 86.06 88 THR A C 1
ATOM 702 O O . THR A 1 88 ? 12.811 14.282 -3.758 1.00 86.06 88 THR A O 1
ATOM 705 N N . SER A 1 89 ? 14.070 14.794 -1.979 1.00 90.44 89 SER A N 1
ATOM 706 C CA . SER A 1 89 ? 15.069 13.746 -2.221 1.00 90.44 89 SER A CA 1
ATOM 707 C C . SER A 1 89 ? 14.497 12.336 -2.090 1.00 90.44 89 SER A C 1
ATOM 709 O O . SER A 1 89 ? 14.773 11.501 -2.947 1.00 90.44 89 SER A O 1
ATOM 711 N N . GLU A 1 90 ? 13.686 12.078 -1.062 1.00 87.69 90 GLU A N 1
ATOM 712 C CA . GLU A 1 90 ? 13.040 10.778 -0.856 1.00 87.69 90 GLU A CA 1
ATOM 713 C C . GLU A 1 90 ? 11.964 10.536 -1.913 1.00 87.69 90 GLU A C 1
ATOM 715 O O . GLU A 1 90 ? 11.945 9.477 -2.534 1.00 87.69 90 GLU A O 1
ATOM 720 N N . MET A 1 91 ? 11.170 11.559 -2.240 1.00 89.38 91 MET A N 1
ATOM 721 C CA . MET A 1 91 ? 10.164 11.455 -3.296 1.00 89.38 91 MET A CA 1
ATOM 722 C C . MET A 1 91 ? 10.794 11.083 -4.646 1.00 89.38 91 MET A C 1
ATOM 724 O O . MET A 1 91 ? 10.314 10.182 -5.333 1.00 89.38 91 MET A O 1
ATOM 728 N N . ARG A 1 92 ? 11.919 11.716 -5.015 1.00 92.25 92 ARG A N 1
ATOM 729 C CA . ARG A 1 92 ? 12.663 11.360 -6.235 1.00 92.25 92 ARG A CA 1
ATOM 730 C C . ARG A 1 92 ? 13.134 9.906 -6.223 1.00 92.25 92 ARG A C 1
ATOM 732 O O . ARG A 1 92 ? 13.011 9.237 -7.247 1.00 92.25 92 ARG A O 1
ATOM 739 N N . LYS A 1 93 ? 13.653 9.410 -5.092 1.00 92.06 93 LYS A N 1
ATOM 740 C CA . LYS A 1 93 ? 14.054 7.999 -4.962 1.00 92.06 93 LYS A CA 1
ATOM 741 C C . LYS A 1 93 ? 12.858 7.079 -5.189 1.00 92.06 93 LYS A C 1
ATOM 743 O O . LYS A 1 93 ? 12.954 6.163 -5.999 1.00 92.06 93 LYS A O 1
ATOM 748 N N . MET A 1 94 ? 11.724 7.355 -4.547 1.00 91.62 94 MET A N 1
ATOM 749 C CA . MET A 1 94 ? 10.504 6.552 -4.675 1.00 91.62 94 MET A CA 1
ATOM 750 C C . MET A 1 94 ? 9.996 6.487 -6.120 1.00 91.62 94 MET A C 1
ATOM 752 O O . MET A 1 94 ? 9.720 5.399 -6.621 1.00 91.62 94 MET A O 1
ATOM 756 N N . TYR A 1 95 ? 9.958 7.620 -6.831 1.00 94.25 95 TYR A N 1
ATOM 757 C CA . TYR A 1 95 ? 9.629 7.636 -8.261 1.00 94.25 95 TYR A CA 1
ATOM 758 C C . TYR A 1 95 ? 10.617 6.813 -9.094 1.00 94.25 95 TYR A C 1
ATOM 760 O O . TYR A 1 95 ? 10.203 6.038 -9.955 1.00 94.25 95 TYR A O 1
ATOM 768 N N . ALA A 1 96 ? 11.921 6.932 -8.829 1.00 95.19 96 ALA A N 1
ATOM 769 C CA . ALA A 1 96 ? 12.928 6.141 -9.531 1.00 95.19 96 ALA A CA 1
ATOM 770 C C . ALA A 1 96 ? 12.764 4.631 -9.274 1.00 95.19 96 ALA A C 1
ATOM 772 O O . ALA A 1 96 ? 12.978 3.827 -10.183 1.00 95.19 96 ALA A O 1
ATOM 773 N N . HIS A 1 97 ? 12.373 4.231 -8.059 1.00 94.12 97 HIS A N 1
ATOM 774 C CA . HIS A 1 97 ? 12.033 2.842 -7.741 1.00 94.12 97 HIS A CA 1
ATOM 775 C C . HIS A 1 97 ? 10.806 2.364 -8.518 1.00 94.12 97 HIS A C 1
ATOM 777 O O . HIS A 1 97 ? 10.890 1.310 -9.147 1.00 94.12 97 HIS A O 1
ATOM 783 N N . ALA A 1 98 ? 9.734 3.161 -8.551 1.00 95.06 98 ALA A N 1
ATOM 784 C CA . ALA A 1 98 ? 8.522 2.849 -9.302 1.00 95.06 98 ALA A CA 1
ATOM 785 C C . ALA A 1 98 ? 8.822 2.619 -10.790 1.00 95.06 98 ALA A C 1
ATOM 787 O O . ALA A 1 98 ? 8.517 1.563 -11.337 1.00 95.06 98 ALA A O 1
ATOM 788 N N . ILE A 1 99 ? 9.512 3.572 -11.429 1.00 95.69 99 ILE A N 1
ATOM 789 C CA . ILE A 1 99 ? 9.876 3.489 -12.850 1.00 95.69 99 ILE A CA 1
ATOM 790 C C . ILE A 1 99 ? 10.710 2.235 -13.120 1.00 95.69 99 ILE A C 1
ATOM 792 O O . ILE A 1 99 ? 10.444 1.506 -14.072 1.00 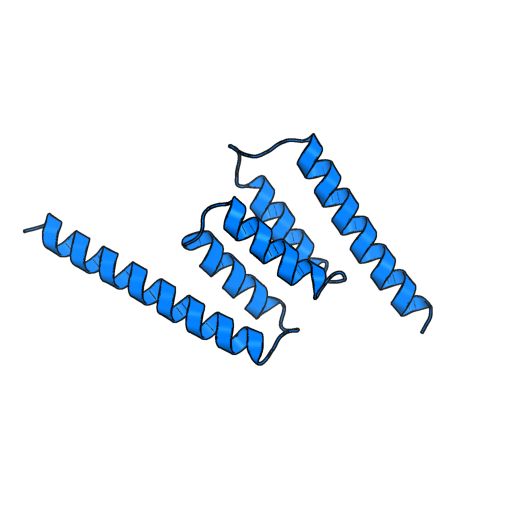95.69 99 ILE A O 1
ATOM 796 N N . ARG A 1 100 ? 11.700 1.940 -12.269 1.00 95.12 100 ARG A N 1
ATOM 797 C CA . ARG A 1 100 ? 12.547 0.754 -12.437 1.00 95.12 100 ARG A CA 1
ATOM 798 C C . ARG A 1 100 ? 11.752 -0.547 -12.310 1.00 95.12 100 ARG A C 1
ATOM 800 O O . ARG A 1 100 ? 11.959 -1.446 -13.121 1.00 95.12 100 ARG A O 1
ATOM 807 N N . ALA A 1 101 ? 10.865 -0.649 -11.320 1.00 93.69 101 ALA A N 1
ATOM 808 C CA . ALA A 1 101 ? 10.039 -1.836 -11.094 1.00 93.69 101 ALA A CA 1
ATOM 809 C C . ALA A 1 101 ? 9.076 -2.098 -12.266 1.00 93.69 101 ALA A C 1
ATOM 811 O O . ALA A 1 101 ? 8.985 -3.225 -12.766 1.00 93.69 101 ALA A O 1
ATOM 812 N N . LEU A 1 102 ? 8.432 -1.040 -12.762 1.00 94.19 102 LEU A N 1
ATOM 813 C CA . LEU A 1 102 ? 7.521 -1.101 -13.903 1.00 94.19 102 LEU A CA 1
ATOM 814 C C . LEU A 1 102 ? 8.258 -1.477 -15.195 1.00 94.19 102 LEU A C 1
ATOM 816 O O . LEU A 1 102 ? 7.857 -2.418 -15.881 1.00 94.19 102 LEU A O 1
ATOM 820 N N . SER A 1 103 ? 9.382 -0.819 -15.492 1.00 92.62 103 SER A N 1
ATOM 821 C CA . SER A 1 103 ? 10.201 -1.128 -16.672 1.00 92.62 103 SER A CA 1
ATOM 822 C C . SER A 1 103 ? 10.739 -2.558 -16.643 1.00 92.62 103 SER A C 1
ATOM 824 O O . SER A 1 103 ? 10.715 -3.247 -17.662 1.00 92.62 103 SER A O 1
ATOM 826 N N . ALA A 1 104 ? 11.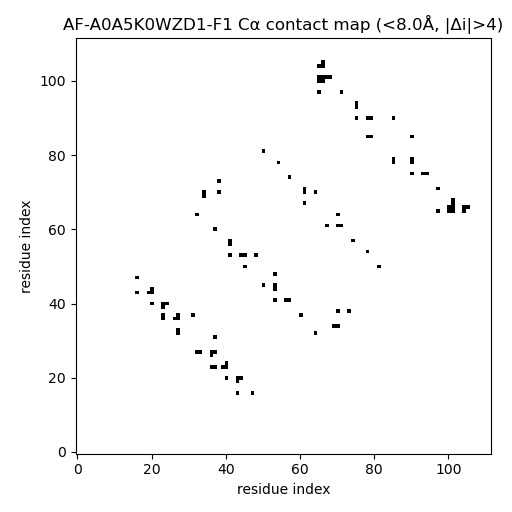192 -3.041 -15.482 1.00 92.69 104 ALA A N 1
ATOM 827 C CA . ALA A 1 104 ? 11.674 -4.412 -15.335 1.00 92.69 104 ALA A CA 1
ATOM 828 C C . ALA A 1 104 ? 10.573 -5.451 -15.589 1.00 92.69 104 ALA A C 1
ATOM 830 O O . ALA A 1 104 ? 10.846 -6.494 -16.179 1.00 92.69 104 ALA A O 1
ATOM 831 N N . THR A 1 105 ? 9.337 -5.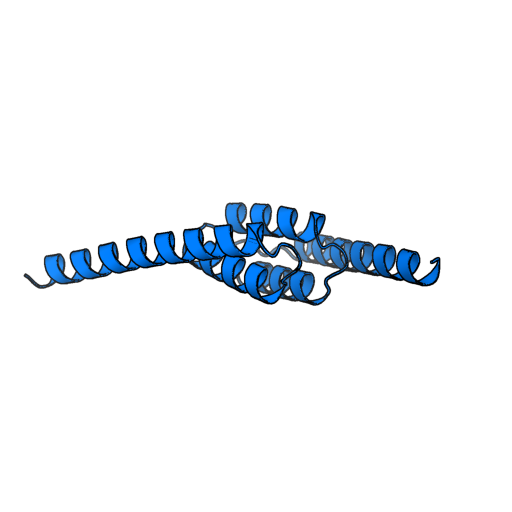170 -15.173 1.00 89.94 105 THR A N 1
ATOM 832 C CA . THR A 1 105 ? 8.194 -6.064 -15.409 1.00 89.94 105 THR A CA 1
ATOM 833 C C . THR A 1 105 ? 7.763 -6.041 -16.877 1.00 89.94 105 THR A C 1
ATOM 835 O O . THR A 1 105 ? 7.580 -7.098 -17.474 1.00 89.94 105 THR A O 1
ATOM 838 N N . SER A 1 106 ? 7.709 -4.856 -17.492 1.00 85.12 106 SER A N 1
ATOM 839 C CA . SER A 1 106 ? 7.419 -4.695 -18.924 1.00 85.12 106 SER A CA 1
ATOM 840 C C . SER A 1 106 ? 8.427 -5.445 -19.809 1.00 85.12 106 SER A C 1
ATOM 842 O O . SER A 1 106 ? 8.043 -6.227 -20.675 1.00 85.12 106 SER A O 1
ATOM 844 N N . MET A 1 107 ? 9.729 -5.327 -19.523 1.00 83.81 107 MET A N 1
ATOM 845 C CA . MET A 1 107 ? 10.766 -6.062 -20.262 1.00 83.81 107 MET A CA 1
ATOM 846 C C . MET A 1 107 ? 10.671 -7.587 -20.124 1.00 83.81 107 MET A C 1
ATOM 848 O O . MET A 1 107 ? 11.135 -8.296 -21.015 1.00 83.81 107 MET A O 1
ATOM 852 N N . LYS A 1 108 ? 10.134 -8.105 -19.010 1.00 80.69 108 LYS A N 1
ATOM 853 C CA . LYS A 1 108 ? 9.904 -9.548 -18.838 1.00 80.69 108 LYS A CA 1
ATOM 854 C C . LYS A 1 108 ? 8.754 -10.029 -19.719 1.00 80.69 108 LYS A C 1
ATOM 856 O O . LYS A 1 108 ? 8.894 -11.075 -20.337 1.00 80.69 108 LYS A O 1
ATOM 861 N N . LEU A 1 109 ? 7.678 -9.247 -19.817 1.00 74.75 109 LEU A N 1
ATOM 862 C CA . LEU A 1 109 ? 6.523 -9.551 -20.669 1.00 74.75 109 LEU A CA 1
ATOM 863 C C . LEU A 1 109 ? 6.888 -9.556 -22.159 1.00 74.75 109 LEU A C 1
ATOM 865 O O . LEU A 1 109 ? 6.449 -10.437 -22.877 1.00 74.75 109 LEU A O 1
ATOM 869 N N . CYS A 1 110 ? 7.741 -8.635 -22.622 1.00 71.94 110 CYS A N 1
ATOM 870 C CA . CYS A 1 110 ? 8.177 -8.605 -24.028 1.00 71.94 110 CYS A CA 1
ATOM 871 C C . CYS A 1 110 ? 9.150 -9.734 -24.422 1.00 71.94 110 CYS A C 1
ATOM 873 O O . CYS A 1 110 ? 9.494 -9.853 -25.595 1.00 71.94 110 CYS A O 1
ATOM 875 N N . ARG A 1 111 ? 9.679 -10.490 -23.451 1.00 66.38 111 ARG A N 1
ATOM 876 C CA . ARG A 1 111 ? 10.643 -11.584 -23.673 1.00 66.38 111 ARG A CA 1
ATOM 877 C C . ARG A 1 111 ? 10.014 -12.980 -23.573 1.00 66.38 111 ARG A C 1
ATOM 879 O O . ARG A 1 111 ? 10.738 -13.952 -23.778 1.00 66.38 111 ARG A O 1
ATOM 886 N N . GLN A 1 112 ? 8.735 -13.068 -23.215 1.00 53.12 112 GLN A N 1
ATOM 887 C CA . GLN A 1 112 ? 7.934 -14.297 -23.202 1.00 53.12 112 GLN A CA 1
ATOM 888 C C . GLN A 1 112 ? 7.137 -14.413 -24.497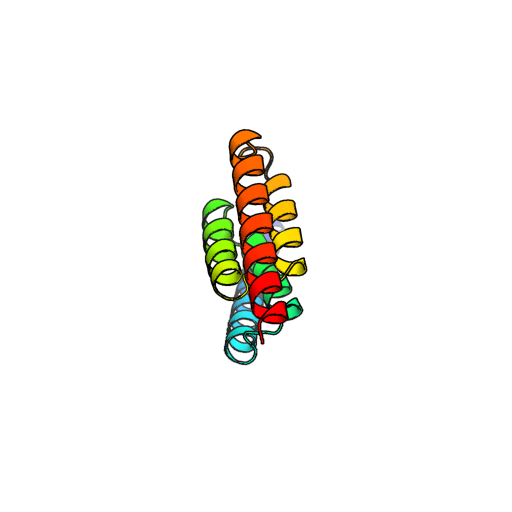 1.00 53.12 112 GLN A C 1
ATOM 890 O O . GLN A 1 112 ? 6.937 -15.567 -24.930 1.00 53.12 112 GLN A O 1
#

Sequence (112 aa):
DKIANMQSTKGARIQALEKKISILEKAAQLNPDNEELLLYLMKAYGSRDGGSVLVERWEKILMQHPGSCKLWKEFLCSCQSEFSRFKTSEMRKMYAHAIRALSATSMKLCRQ

InterPro domains:
  IPR013633 siRNA-mediated silencing protein NRDE-2 [PF08424] (6-106)
  IPR013633 siRNA-mediated silencing protein NRDE-2 [PTHR13471] (1-112)

Organism: NCBI:txid210225

Radius of gyration: 17.38 Å; Cα contacts (8 Å, |Δi|>4): 56; chains: 1; bounding box: 39×32×54 Å

Mean predicted aligned error: 5.88 Å

Nearest PDB structures (foldseek):
  7tj4-assembly2_C  TM=7.334E-01  e=6.286E-02  Staphylococcus aureus
  6id0-assembly1_J  TM=8.329E-01  e=2.434E-01  Homo sapiens
  6y4l-assembly1_A  TM=7.298E-01  e=2.905E-01  Homo sapiens
  2xgm-assembly1_A  TM=5.883E-01  e=2.905E-01  Xanthomonas campestris
  7b1u-assembly1_A  TM=5.483E-01  e=7.902E-01  Shigella flexneri

Secondary structure (DSSP, 8-state):
-HHHHHHHHHHHHHHHHHHHHHHHHHHHHH-TT-HHHHHHHHHHHHTTS-HHHHHHHHHHHHHH-TT-HHHHHHHHHHHHH-TTT--HHHHHHHHHHHHHHHHHHHHHHTT-

pLDDT: mean 89.62, std 10.84, range [53.12, 98.62]

Foldseek 3Di:
DVVVVVVVVVVVVVVVLVVVLVVLVVVCVVVVPPVVSLVSNLVSCVVPDDPVVSLVSLVVSCVVVVQDPPSLVVSLVSQVVPVVPDDPVVSVVSVVSSVVSNVVVVVVVVVD